Protein AF-Q6C531-F1 (afdb_monomer_lite)

Foldseek 3Di:
DPPPPPDDDPPVDPPPVVVVVVVVVVVVVVVVVVVVVVVVVVVLCVVCVVVVVVQCVLLVVLLCLCVVVVVVVVNVVSCVCSPPCNQPDCVQAPPSRDGPDPDHRPSSVVSVVVVVVVVVD

pLDDT: mean 87.38, std 11.51, range [51.53, 96.19]

Radius of gyration: 30.1 Å; chains: 1; bounding box: 84×57×54 Å

Structure (mmCIF, N/CA/C/O backbone):
data_AF-Q6C531-F1
#
_entry.id   AF-Q6C531-F1
#
loop_
_atom_site.group_PDB
_atom_site.id
_atom_site.type_symbol
_atom_site.label_atom_id
_atom_site.label_alt_id
_atom_site.label_comp_id
_atom_site.label_asym_id
_atom_site.label_entity_id
_atom_site.label_seq_id
_atom_site.pdbx_PDB_ins_code
_atom_site.Cartn_x
_atom_site.Cartn_y
_atom_site.Cartn_z
_atom_site.occupancy
_atom_site.B_iso_or_equiv
_atom_site.auth_seq_id
_atom_site.auth_comp_id
_atom_site.auth_asym_id
_atom_site.auth_atom_id
_atom_site.pdbx_PDB_model_num
ATOM 1 N N . MET A 1 1 ? 58.457 44.397 -33.632 1.00 53.47 1 MET A N 1
ATOM 2 C CA . MET A 1 1 ? 57.163 43.825 -33.222 1.00 53.47 1 MET A CA 1
ATOM 3 C C . MET A 1 1 ? 57.476 42.372 -32.934 1.00 53.47 1 MET A C 1
ATOM 5 O O . MET A 1 1 ? 57.690 41.633 -33.879 1.00 53.47 1 MET A O 1
ATOM 9 N N . SER A 1 2 ? 57.757 42.035 -31.674 1.00 51.53 2 SER A N 1
ATOM 10 C CA . SER A 1 2 ? 58.009 40.647 -31.280 1.00 51.53 2 SER A CA 1
ATOM 1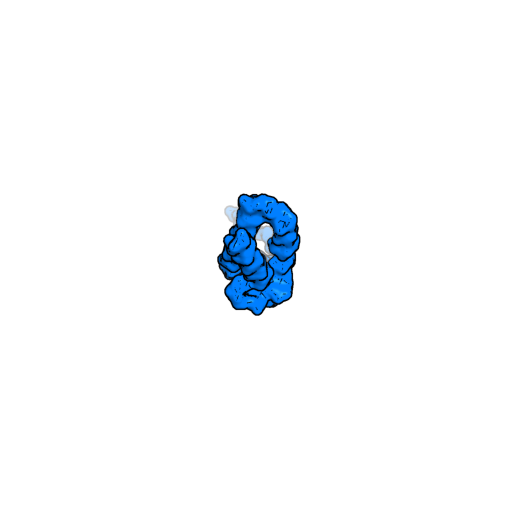1 C C . SER A 1 2 ? 56.733 39.864 -31.548 1.00 51.53 2 SER A C 1
ATOM 13 O O . SER A 1 2 ? 55.670 40.271 -31.071 1.00 51.53 2 SER A O 1
ATOM 15 N N . ASP A 1 3 ? 56.845 38.819 -32.360 1.00 66.19 3 ASP A N 1
ATOM 16 C CA . ASP A 1 3 ? 55.788 37.843 -32.555 1.00 66.19 3 ASP A CA 1
ATOM 17 C C . ASP A 1 3 ? 55.500 37.227 -31.188 1.00 66.19 3 ASP A C 1
ATOM 19 O O . ASP A 1 3 ? 56.335 36.551 -30.595 1.00 66.19 3 ASP A O 1
ATOM 23 N N . ILE A 1 4 ? 54.365 37.610 -30.609 1.00 63.84 4 ILE A N 1
ATOM 24 C CA . ILE A 1 4 ? 54.003 37.228 -29.245 1.00 63.84 4 ILE A CA 1
ATOM 25 C C . ILE A 1 4 ? 53.621 35.742 -29.179 1.00 63.84 4 ILE A C 1
ATOM 27 O O . ILE A 1 4 ? 53.359 35.238 -28.090 1.00 63.84 4 ILE A O 1
ATOM 31 N N . TRP A 1 5 ? 53.566 35.064 -30.332 1.00 66.69 5 TRP A N 1
ATOM 32 C CA . TRP A 1 5 ? 53.154 33.673 -30.495 1.00 66.69 5 TRP A CA 1
ATOM 33 C C . TRP A 1 5 ? 54.258 32.774 -31.069 1.00 66.69 5 TRP A C 1
ATOM 35 O O . TRP A 1 5 ? 53.949 31.661 -31.492 1.00 66.69 5 TRP A O 1
ATOM 45 N N . ASP A 1 6 ? 55.515 33.221 -31.072 1.00 53.34 6 ASP A N 1
ATOM 46 C CA . ASP A 1 6 ? 56.640 32.408 -31.539 1.00 53.34 6 ASP A CA 1
ATOM 47 C C . ASP A 1 6 ? 57.436 31.848 -30.346 1.00 53.34 6 ASP A C 1
ATOM 49 O O . ASP A 1 6 ? 57.946 32.593 -29.506 1.00 53.34 6 ASP A O 1
ATOM 53 N N . ASP A 1 7 ? 57.511 30.517 -30.297 1.00 55.78 7 ASP A N 1
ATOM 54 C CA . ASP A 1 7 ? 58.414 29.683 -29.492 1.00 55.78 7 ASP A CA 1
ATOM 55 C C . ASP A 1 7 ? 58.187 29.484 -27.979 1.00 55.78 7 ASP A C 1
ATOM 57 O O . ASP A 1 7 ? 59.148 29.320 -27.224 1.00 55.78 7 ASP A O 1
ATOM 61 N N . GLU A 1 8 ? 56.943 29.317 -27.513 1.00 54.06 8 GLU A N 1
ATOM 62 C CA . GLU A 1 8 ? 56.733 28.535 -26.281 1.00 54.06 8 GLU A CA 1
ATOM 63 C C . GLU A 1 8 ? 56.334 27.098 -26.633 1.00 54.06 8 GLU A C 1
ATOM 65 O O . GLU A 1 8 ? 55.214 26.841 -27.074 1.00 54.06 8 GLU A O 1
ATOM 70 N N . GLU A 1 9 ? 57.311 26.187 -26.486 1.00 54.91 9 GLU A N 1
ATOM 71 C CA . GLU A 1 9 ? 57.211 24.723 -26.510 1.00 54.91 9 GLU A CA 1
ATOM 72 C C . GLU A 1 9 ? 55.767 24.216 -26.581 1.00 54.91 9 GLU A C 1
ATOM 74 O O . GLU A 1 9 ? 55.035 24.236 -25.584 1.00 54.91 9 GLU A O 1
ATOM 79 N N . VAL A 1 10 ? 55.381 23.661 -27.735 1.00 56.50 10 VAL A N 1
ATOM 80 C CA . VAL A 1 10 ? 54.240 22.748 -27.817 1.00 56.50 10 VAL A CA 1
ATOM 81 C C . VAL A 1 10 ? 54.616 21.529 -26.986 1.00 56.50 10 VAL A C 1
ATOM 83 O O . VAL A 1 10 ? 55.088 20.515 -27.495 1.00 56.50 10 VAL A O 1
ATOM 86 N N . ARG A 1 11 ? 54.443 21.642 -25.666 1.00 53.38 11 ARG A N 1
ATOM 87 C CA . ARG A 1 11 ? 54.377 20.506 -24.763 1.00 53.38 11 ARG A CA 1
ATOM 88 C C . ARG A 1 11 ? 53.419 19.553 -25.445 1.00 53.38 11 ARG A C 1
ATOM 90 O O . ARG A 1 11 ? 52.283 19.950 -25.720 1.00 53.38 11 ARG A O 1
ATOM 97 N N . GLU A 1 12 ? 53.898 18.348 -25.748 1.00 54.38 12 GLU A N 1
ATOM 98 C CA . GLU A 1 12 ? 53.115 17.218 -26.247 1.00 54.38 12 GLU A CA 1
ATOM 99 C C . GLU A 1 12 ? 52.057 16.844 -25.198 1.00 54.38 12 GLU A C 1
ATOM 101 O O . GLU A 1 12 ? 52.084 15.811 -24.535 1.00 54.38 12 GLU A O 1
ATOM 106 N N . THR A 1 13 ? 51.122 17.756 -24.981 1.00 59.78 13 THR A N 1
ATOM 107 C CA . THR A 1 13 ? 49.900 17.536 -24.252 1.00 59.78 13 THR A CA 1
ATOM 108 C C . THR A 1 13 ? 49.090 16.648 -25.182 1.00 59.78 13 THR A C 1
ATOM 110 O O . THR A 1 13 ? 48.895 17.003 -26.351 1.00 59.78 13 THR A O 1
ATOM 113 N N . PRO A 1 14 ? 48.671 15.449 -24.738 1.00 61.47 14 PRO A N 1
ATOM 114 C CA . PRO A 1 14 ? 47.770 14.629 -25.526 1.00 61.47 14 PRO A CA 1
ATOM 115 C C . PRO A 1 14 ? 46.631 15.531 -25.983 1.00 61.47 14 PRO A C 1
ATOM 117 O O . PRO A 1 14 ? 46.008 16.156 -25.126 1.00 61.47 14 PRO A O 1
ATOM 120 N N . SER A 1 15 ? 46.457 15.645 -27.307 1.00 79.25 15 SER A N 1
ATOM 121 C CA . SER A 1 15 ? 45.611 16.647 -27.964 1.00 79.25 15 SER A CA 1
ATOM 122 C C . SER A 1 15 ? 44.439 17.059 -27.076 1.00 79.25 15 SER A C 1
ATOM 124 O O . SER A 1 15 ? 43.611 16.217 -26.721 1.00 79.25 15 SER A O 1
ATOM 126 N N . GLU A 1 16 ? 44.364 18.341 -26.716 1.00 84.81 16 GLU A N 1
ATOM 127 C CA . GLU A 1 16 ? 43.253 18.922 -25.950 1.00 84.81 16 GLU A CA 1
ATOM 128 C C . GLU A 1 16 ? 41.889 18.435 -26.478 1.00 84.81 16 GLU A C 1
ATOM 130 O O . GLU A 1 16 ? 40.981 18.111 -25.714 1.00 84.81 16 GLU A O 1
ATOM 135 N N . ILE A 1 17 ? 41.785 18.265 -27.801 1.00 85.69 17 ILE A N 1
ATOM 136 C CA . ILE A 1 17 ? 40.611 17.737 -28.501 1.00 85.69 17 ILE A CA 1
ATOM 137 C C . ILE A 1 17 ? 40.294 16.294 -28.079 1.00 85.69 17 ILE A C 1
ATOM 139 O O . ILE A 1 17 ? 39.129 15.961 -27.866 1.00 85.69 17 ILE A O 1
ATOM 143 N N . THR A 1 18 ? 41.293 15.419 -27.950 1.00 86.94 18 THR A N 1
ATOM 144 C CA . THR A 1 18 ? 41.112 14.035 -27.478 1.00 86.94 18 THR A CA 1
ATOM 145 C C . THR A 1 18 ? 40.618 14.007 -26.036 1.00 86.94 18 THR A C 1
ATOM 147 O O . THR A 1 18 ? 39.714 13.228 -25.725 1.00 86.94 18 THR A O 1
ATOM 150 N N . ARG A 1 19 ? 41.152 14.880 -25.169 1.00 86.62 19 ARG A N 1
ATOM 151 C CA . ARG A 1 19 ? 40.663 15.009 -23.790 1.00 86.62 19 ARG A CA 1
ATOM 152 C C . ARG A 1 19 ? 39.198 15.443 -23.774 1.00 86.62 19 ARG A C 1
ATOM 154 O O . ARG A 1 19 ? 38.375 14.741 -23.200 1.00 86.62 19 ARG A O 1
ATOM 161 N N . VAL A 1 20 ? 38.853 16.506 -24.502 1.00 89.88 20 VAL A N 1
ATOM 162 C CA . VAL A 1 20 ? 37.471 17.008 -24.604 1.00 89.88 20 VAL A CA 1
ATOM 163 C C . VAL A 1 20 ? 36.512 15.947 -25.155 1.00 89.88 20 VAL A C 1
ATOM 165 O O . VAL A 1 20 ? 35.420 15.775 -24.618 1.00 89.88 20 VAL A O 1
ATOM 168 N N . LYS A 1 21 ? 36.904 15.192 -26.191 1.00 90.00 21 LYS A N 1
ATOM 169 C CA . LYS A 1 21 ? 36.084 14.094 -26.736 1.00 90.00 21 LYS A CA 1
ATOM 170 C C . LYS A 1 21 ? 35.819 13.005 -25.698 1.00 90.00 21 LYS A C 1
ATOM 172 O O . LYS A 1 21 ? 34.682 12.549 -25.578 1.00 90.00 21 LYS A O 1
ATOM 177 N N . ARG A 1 22 ? 36.849 12.591 -24.950 1.00 88.44 22 ARG A N 1
ATOM 178 C CA . ARG A 1 22 ? 36.712 11.601 -23.874 1.00 88.44 22 ARG A CA 1
ATOM 179 C C . ARG A 1 22 ? 35.786 12.119 -22.779 1.00 88.44 22 ARG A C 1
ATOM 181 O O . ARG A 1 22 ? 34.869 11.406 -22.383 1.00 88.44 22 ARG A O 1
ATOM 188 N N . ASP A 1 23 ? 35.998 13.355 -22.347 1.00 91.25 23 ASP A N 1
ATOM 189 C CA . ASP A 1 23 ? 35.221 13.976 -21.281 1.00 91.25 23 ASP A CA 1
ATOM 190 C C . ASP A 1 23 ? 33.746 14.122 -21.701 1.00 91.25 23 ASP A C 1
ATOM 192 O O . ASP A 1 23 ? 32.855 13.770 -20.932 1.00 91.25 23 ASP A O 1
ATOM 196 N N . HIS A 1 24 ? 33.464 14.520 -22.950 1.00 92.62 24 HIS A N 1
ATOM 197 C CA . HIS A 1 24 ? 32.103 14.571 -23.498 1.00 92.62 24 HIS A CA 1
ATOM 198 C C . HIS A 1 24 ? 31.454 13.184 -23.602 1.00 92.62 24 HIS A C 1
ATOM 200 O O . HIS A 1 24 ? 30.299 13.022 -23.217 1.00 92.62 24 HIS A O 1
ATOM 206 N N . SER A 1 25 ? 32.182 12.167 -24.077 1.00 90.81 25 SER A N 1
ATOM 207 C CA . SER A 1 25 ? 31.666 10.794 -24.158 1.00 90.81 25 SER A CA 1
ATOM 208 C C . SER A 1 25 ? 31.351 10.223 -22.776 1.00 90.81 25 SER A C 1
ATOM 210 O O . SER A 1 25 ? 30.322 9.573 -22.598 1.00 90.81 25 SER A O 1
ATOM 212 N N . GLN A 1 26 ? 32.220 10.461 -21.793 1.00 92.31 26 GLN A N 1
ATOM 213 C CA . GLN A 1 26 ? 32.012 10.023 -20.418 1.00 92.31 26 GLN A CA 1
ATOM 214 C C . GLN A 1 26 ? 30.842 10.775 -19.776 1.00 92.31 26 GLN A C 1
ATOM 216 O O . GLN A 1 26 ? 29.982 10.146 -19.162 1.00 92.31 26 GLN A O 1
ATOM 221 N N . ALA A 1 27 ? 30.771 12.097 -19.957 1.00 92.00 27 ALA A N 1
ATOM 222 C CA . ALA A 1 27 ? 29.664 12.914 -19.475 1.00 92.00 27 ALA A CA 1
ATOM 223 C C . ALA A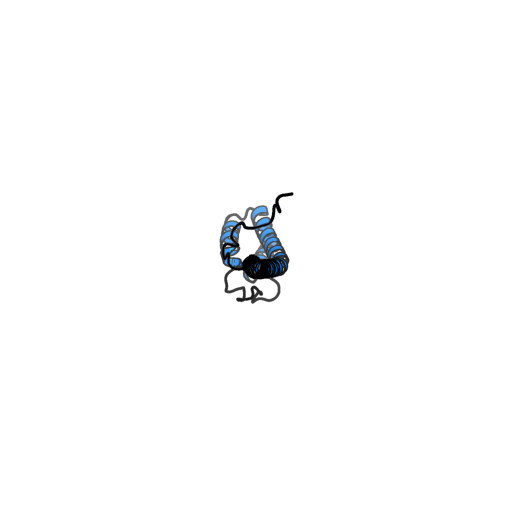 1 27 ? 28.331 12.487 -20.105 1.00 92.00 27 ALA A C 1
ATOM 225 O O . ALA A 1 27 ? 27.347 12.329 -19.390 1.00 92.00 27 ALA A O 1
ATOM 226 N N . GLY A 1 28 ? 28.302 12.229 -21.416 1.00 92.31 28 GLY A N 1
ATOM 227 C CA . GLY A 1 28 ? 27.125 11.737 -22.129 1.00 92.31 28 GLY A CA 1
ATOM 228 C C . GLY A 1 28 ? 26.685 10.348 -21.664 1.00 92.31 28 GLY A C 1
ATOM 229 O O . GLY A 1 28 ? 25.496 10.133 -21.438 1.00 92.31 28 GLY A O 1
ATOM 230 N N . TYR A 1 29 ? 27.628 9.424 -21.448 1.00 92.50 29 TYR A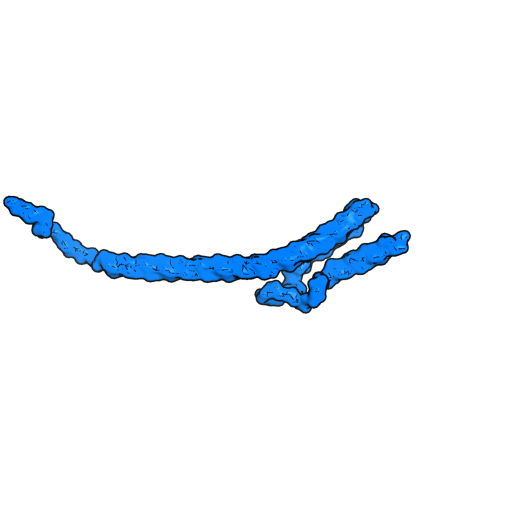 N 1
ATOM 231 C CA . TYR A 1 29 ? 27.331 8.098 -20.899 1.00 92.50 29 TYR A CA 1
ATOM 232 C C . TYR A 1 29 ? 26.745 8.184 -19.485 1.00 92.50 29 TYR A C 1
ATOM 234 O O . TYR A 1 29 ? 25.698 7.600 -19.213 1.00 92.50 29 TYR A O 1
ATOM 242 N N . LEU A 1 30 ? 27.385 8.950 -18.596 1.00 93.50 30 LEU A N 1
ATOM 243 C CA . LEU A 1 30 ? 26.895 9.165 -17.234 1.00 93.50 30 LEU A CA 1
ATOM 244 C C . LEU A 1 30 ? 25.509 9.815 -17.240 1.00 93.50 30 LEU A C 1
ATOM 246 O O . LEU A 1 30 ? 24.612 9.328 -16.559 1.00 93.50 30 LEU A O 1
ATOM 250 N N . ALA A 1 31 ? 25.312 10.862 -18.045 1.00 90.19 31 ALA A N 1
ATOM 251 C CA . ALA A 1 31 ? 24.023 11.530 -18.186 1.00 90.19 31 ALA A CA 1
ATOM 252 C C . ALA A 1 31 ? 22.937 10.575 -18.700 1.00 90.19 31 ALA A C 1
ATOM 254 O O . ALA A 1 31 ? 21.828 10.579 -18.171 1.00 90.19 31 ALA A O 1
ATOM 255 N N . GLY A 1 32 ? 23.256 9.722 -19.678 1.00 91.81 32 GLY A N 1
ATOM 256 C CA . GLY A 1 32 ? 22.340 8.708 -20.199 1.00 91.81 32 GLY A CA 1
ATOM 257 C C . GLY A 1 32 ? 21.947 7.663 -19.153 1.00 91.81 32 GLY A C 1
ATOM 258 O O . GLY A 1 32 ? 20.763 7.377 -18.995 1.00 91.81 32 GLY A O 1
ATOM 259 N N . VAL A 1 33 ? 22.913 7.131 -18.394 1.00 92.12 33 VAL A N 1
ATOM 260 C CA . VAL A 1 33 ? 22.651 6.153 -17.321 1.00 92.12 33 VAL A CA 1
ATOM 261 C C . VAL A 1 33 ? 21.825 6.769 -16.194 1.00 92.12 33 VAL A C 1
ATOM 263 O O . VAL A 1 33 ? 20.895 6.129 -15.708 1.00 92.12 33 VAL A O 1
ATOM 266 N N . THR A 1 34 ? 22.149 7.994 -15.772 1.00 90.69 34 THR A N 1
ATOM 267 C CA . THR A 1 34 ? 21.384 8.708 -14.740 1.00 90.69 34 THR A CA 1
ATOM 268 C C . THR A 1 34 ? 19.955 8.951 -15.208 1.00 90.69 34 THR A C 1
ATOM 270 O O . THR A 1 34 ? 19.019 8.558 -14.520 1.00 90.69 34 THR A O 1
ATOM 273 N N . LYS A 1 35 ? 19.781 9.481 -16.423 1.00 89.12 35 LYS A N 1
ATOM 274 C CA . LYS A 1 35 ? 18.459 9.741 -16.997 1.00 89.12 35 LYS A CA 1
ATOM 275 C C . LYS A 1 35 ? 17.607 8.470 -17.089 1.00 89.12 35 LYS A C 1
ATOM 277 O O . LYS A 1 35 ? 16.461 8.489 -16.663 1.00 89.12 35 LYS A O 1
ATOM 282 N N . ALA A 1 36 ? 18.166 7.361 -17.575 1.00 88.19 36 ALA A N 1
ATOM 283 C CA . ALA A 1 36 ? 17.431 6.098 -17.687 1.00 88.19 36 ALA A CA 1
ATOM 284 C C . ALA A 1 36 ? 17.007 5.528 -16.317 1.00 88.19 36 ALA A C 1
ATOM 286 O O . ALA A 1 36 ? 15.922 4.958 -16.175 1.00 88.19 36 ALA A O 1
ATOM 287 N N . LYS A 1 37 ? 17.848 5.684 -15.286 1.00 90.00 37 LYS A N 1
ATOM 288 C CA . LYS A 1 37 ? 17.501 5.291 -13.910 1.00 90.00 37 LYS A CA 1
ATOM 289 C C . LYS A 1 37 ? 16.379 6.155 -13.338 1.00 90.00 37 LYS A C 1
ATOM 291 O O . LYS A 1 37 ? 15.468 5.613 -12.719 1.00 90.00 37 LYS A O 1
ATOM 296 N N . ASP A 1 38 ? 16.427 7.461 -13.571 1.00 87.94 38 ASP A N 1
ATOM 297 C CA . ASP A 1 38 ? 15.402 8.388 -13.089 1.00 87.94 38 ASP A CA 1
ATOM 298 C C . ASP A 1 38 ? 14.057 8.160 -13.797 1.00 87.94 38 ASP A C 1
ATOM 300 O O . ASP A 1 38 ? 13.014 8.123 -13.143 1.00 87.94 38 ASP A O 1
ATOM 304 N N . GLU A 1 39 ? 14.073 7.935 -15.115 1.00 89.75 39 GLU A N 1
ATOM 305 C CA . GLU A 1 39 ? 12.870 7.639 -15.906 1.00 89.75 39 GLU A CA 1
ATOM 306 C C . GLU A 1 39 ? 12.197 6.339 -15.440 1.00 89.75 39 GLU A C 1
ATOM 308 O O . GLU A 1 39 ? 11.011 6.348 -15.109 1.00 89.75 39 GLU A O 1
ATOM 313 N N . SER A 1 40 ? 12.958 5.247 -15.306 1.00 87.81 40 SER A N 1
ATOM 314 C CA . SER A 1 40 ? 12.414 3.961 -14.837 1.00 87.81 40 SER A CA 1
ATOM 315 C C . SER A 1 40 ? 11.867 4.020 -13.404 1.00 87.81 40 SER A C 1
ATOM 317 O O . SER A 1 40 ? 10.827 3.425 -13.109 1.00 87.81 40 SER A O 1
ATOM 319 N N . LEU A 1 41 ? 12.515 4.775 -12.509 1.00 89.44 41 LEU A N 1
ATOM 320 C CA . LEU A 1 41 ? 12.018 4.996 -11.151 1.00 89.44 41 LEU A CA 1
ATOM 321 C C . LEU A 1 41 ? 10.691 5.768 -11.149 1.00 89.44 41 LEU A C 1
ATOM 323 O O . LEU A 1 41 ? 9.755 5.387 -10.441 1.00 89.44 41 LEU A O 1
ATOM 327 N N . GLN A 1 42 ? 10.597 6.844 -11.935 1.00 90.25 42 GLN A N 1
ATOM 328 C CA . GLN A 1 42 ? 9.401 7.682 -11.984 1.00 90.25 42 GLN A CA 1
ATOM 329 C C . GLN A 1 42 ? 8.214 6.948 -12.612 1.00 90.25 42 GLN A C 1
ATOM 331 O O . GLN A 1 42 ? 7.089 7.087 -12.129 1.00 90.25 42 GLN A O 1
ATOM 336 N N . GLU A 1 43 ? 8.448 6.147 -13.652 1.00 91.19 43 GLU A N 1
ATOM 337 C CA . GLU A 1 43 ? 7.425 5.288 -14.252 1.00 91.19 43 GLU A CA 1
ATOM 338 C C . GLU A 1 43 ? 6.864 4.294 -13.230 1.00 91.19 43 GLU A C 1
ATOM 340 O O . GLU A 1 43 ? 5.645 4.223 -13.048 1.00 91.19 43 GLU A O 1
ATOM 345 N N . GLY A 1 44 ? 7.739 3.598 -12.495 1.00 90.00 44 GLY A N 1
ATOM 346 C CA . GLY A 1 44 ? 7.330 2.679 -11.432 1.00 90.00 44 GLY A CA 1
ATOM 347 C C . GLY A 1 44 ? 6.545 3.373 -10.315 1.00 90.00 44 GLY A C 1
ATOM 348 O O . GLY A 1 44 ? 5.506 2.874 -9.879 1.00 90.00 44 GLY A O 1
ATOM 349 N N . PHE A 1 45 ? 6.987 4.560 -9.886 1.00 91.75 45 PHE A N 1
ATOM 350 C CA . PHE A 1 45 ? 6.260 5.358 -8.897 1.00 91.75 45 PHE A CA 1
ATOM 351 C C . PHE A 1 45 ? 4.877 5.776 -9.405 1.00 91.75 45 PHE A C 1
ATOM 353 O O . PHE A 1 45 ? 3.885 5.588 -8.704 1.00 91.75 45 PHE A O 1
ATOM 360 N N . ASN A 1 46 ? 4.792 6.304 -10.627 1.00 94.00 46 ASN A N 1
ATOM 361 C CA . ASN A 1 46 ? 3.534 6.742 -11.226 1.00 94.00 46 ASN A CA 1
ATOM 362 C C . ASN A 1 46 ? 2.536 5.584 -11.364 1.00 94.00 46 ASN A C 1
ATOM 364 O O . ASN A 1 46 ? 1.347 5.777 -11.117 1.00 94.00 46 ASN A O 1
ATOM 368 N N . ALA A 1 47 ? 3.010 4.387 -11.718 1.00 90.06 47 ALA A N 1
ATOM 369 C CA . ALA A 1 47 ? 2.175 3.193 -11.802 1.00 90.06 47 ALA A CA 1
ATOM 370 C C . ALA A 1 47 ? 1.701 2.715 -10.416 1.00 90.06 47 ALA A C 1
ATOM 372 O O . ALA A 1 47 ? 0.532 2.369 -10.240 1.00 90.06 47 ALA A O 1
ATOM 373 N N . GLY A 1 48 ? 2.587 2.727 -9.416 1.00 91.06 48 GLY A N 1
ATOM 374 C CA . GLY A 1 48 ? 2.285 2.252 -8.065 1.00 91.06 48 GLY A CA 1
ATOM 375 C C . GLY A 1 48 ? 1.474 3.230 -7.210 1.00 91.06 48 GLY A C 1
ATOM 376 O O . GLY A 1 48 ? 0.706 2.799 -6.348 1.00 91.06 48 GLY A O 1
ATOM 377 N N . TYR A 1 49 ? 1.604 4.539 -7.436 1.00 92.38 49 TYR A N 1
ATOM 378 C CA . TYR A 1 49 ? 1.009 5.570 -6.580 1.00 92.38 49 TYR A CA 1
ATOM 379 C C . TYR A 1 49 ? -0.527 5.482 -6.481 1.00 92.38 49 TYR A C 1
ATOM 381 O O . TYR A 1 49 ? -1.040 5.473 -5.357 1.00 92.38 49 TYR A O 1
ATOM 389 N N . PRO A 1 50 ? -1.292 5.333 -7.584 1.00 92.88 50 PRO A N 1
ATOM 390 C CA . PRO A 1 50 ? -2.742 5.153 -7.506 1.00 92.88 50 PRO A CA 1
ATOM 391 C C . PRO A 1 50 ? -3.145 3.886 -6.742 1.00 92.88 50 PRO A C 1
ATOM 393 O O . PRO A 1 50 ? -4.097 3.916 -5.962 1.00 92.88 50 PRO A O 1
ATOM 396 N N . ILE A 1 51 ? -2.403 2.789 -6.928 1.00 91.25 51 ILE A N 1
ATOM 397 C CA . ILE A 1 51 ? -2.679 1.501 -6.280 1.00 91.25 51 ILE A CA 1
ATOM 398 C C . ILE A 1 51 ? -2.451 1.623 -4.770 1.00 91.25 51 ILE A C 1
ATOM 400 O O . ILE A 1 51 ? -3.327 1.282 -3.973 1.00 91.25 51 ILE A O 1
ATOM 404 N N . GLY A 1 52 ? -1.308 2.186 -4.370 1.00 91.94 52 GLY A N 1
ATOM 405 C CA . GLY A 1 52 ? -0.991 2.467 -2.972 1.00 91.94 52 GLY A CA 1
ATOM 406 C C . GLY A 1 52 ? -1.990 3.430 -2.326 1.00 91.94 52 GLY A C 1
ATOM 407 O O . GLY A 1 52 ? -2.389 3.219 -1.182 1.00 91.94 52 GLY A O 1
ATOM 408 N N . GLY A 1 53 ? -2.457 4.441 -3.064 1.00 93.94 53 GLY A N 1
ATOM 409 C CA . GLY A 1 53 ? -3.482 5.379 -2.604 1.00 93.94 53 GLY A CA 1
ATOM 410 C C . GLY A 1 53 ? -4.832 4.711 -2.333 1.00 93.94 53 GLY A C 1
ATOM 411 O O . GLY A 1 53 ? -5.420 4.915 -1.271 1.00 93.94 53 GLY A O 1
ATOM 412 N N . GLN A 1 54 ? -5.313 3.868 -3.251 1.00 92.94 54 GLN A N 1
ATOM 413 C CA . GLN A 1 54 ? -6.558 3.108 -3.066 1.00 92.94 54 GLN A CA 1
ATOM 414 C C . GLN A 1 54 ? -6.456 2.117 -1.901 1.00 92.94 54 GLN A C 1
ATOM 416 O O . GLN A 1 54 ? -7.385 1.984 -1.096 1.00 92.94 54 GLN A O 1
ATOM 421 N N . LEU A 1 55 ? -5.307 1.456 -1.778 1.00 93.25 55 LEU A N 1
ATOM 422 C CA . LEU A 1 55 ? -5.026 0.520 -0.700 1.00 93.25 55 LEU A CA 1
ATOM 423 C C . LEU A 1 55 ? -5.002 1.232 0.656 1.00 93.25 55 LEU A C 1
ATOM 425 O O . LEU A 1 55 ? -5.711 0.834 1.581 1.00 93.25 55 LEU A O 1
ATOM 429 N N . GLY A 1 56 ? -4.269 2.343 0.744 1.00 94.88 56 GLY A N 1
ATOM 430 C CA . GLY A 1 56 ? -4.198 3.190 1.931 1.00 94.88 56 GLY A CA 1
ATOM 431 C C . GLY A 1 56 ? -5.554 3.770 2.332 1.00 94.88 56 GLY A C 1
ATOM 432 O O . GLY A 1 56 ? -5.884 3.777 3.516 1.00 94.88 56 GLY A O 1
ATOM 433 N N . LEU A 1 57 ? -6.381 4.185 1.367 1.00 95.75 57 LEU A N 1
ATOM 434 C CA . LEU A 1 57 ? -7.748 4.646 1.626 1.00 95.75 57 LEU A CA 1
ATOM 435 C C . LEU A 1 57 ? -8.614 3.537 2.240 1.00 95.75 57 LEU A C 1
ATOM 437 O O . LEU A 1 57 ? -9.339 3.783 3.205 1.00 95.75 57 LEU A O 1
ATOM 441 N N . SER A 1 58 ? -8.538 2.322 1.697 1.00 94.62 58 SER A N 1
ATOM 442 C CA . SER A 1 58 ? -9.330 1.178 2.169 1.00 94.62 58 SER A CA 1
ATOM 443 C C . SER A 1 58 ? -8.922 0.772 3.589 1.00 94.62 58 SER A C 1
ATOM 445 O O . SER A 1 58 ? -9.766 0.641 4.475 1.00 94.62 58 SER A O 1
ATOM 447 N N . ILE A 1 59 ? -7.615 0.697 3.851 1.00 95.88 59 ILE A N 1
ATOM 448 C CA . ILE A 1 59 ? -7.060 0.421 5.185 1.00 95.88 59 ILE A CA 1
ATOM 449 C C . ILE A 1 59 ? -7.413 1.539 6.172 1.00 95.88 59 ILE A C 1
ATOM 451 O O . ILE A 1 59 ? -7.827 1.268 7.297 1.00 95.88 59 ILE A O 1
ATOM 455 N N . GLY A 1 60 ? -7.312 2.800 5.748 1.00 95.94 60 GLY A N 1
ATOM 456 C CA . GLY A 1 60 ? -7.678 3.953 6.564 1.00 95.94 60 GLY A CA 1
ATOM 457 C C . GLY A 1 60 ? -9.150 3.935 6.976 1.00 95.94 60 GLY A C 1
ATOM 458 O O . GLY A 1 60 ? -9.466 4.242 8.122 1.00 95.94 60 GLY A O 1
ATOM 459 N N . ARG A 1 61 ? -10.053 3.505 6.085 1.00 96.06 61 ARG A N 1
ATOM 460 C CA . ARG A 1 61 ? -11.478 3.310 6.407 1.00 96.06 61 ARG A CA 1
ATOM 461 C C . ARG A 1 61 ? -11.697 2.190 7.423 1.00 96.06 61 ARG A C 1
ATOM 463 O O . ARG A 1 61 ? -12.494 2.374 8.341 1.00 96.06 61 ARG A O 1
ATOM 470 N N . ILE A 1 62 ? -10.988 1.067 7.284 1.00 96.00 62 ILE A N 1
ATOM 471 C CA . ILE A 1 62 ? -11.022 -0.044 8.251 1.00 96.00 62 ILE A CA 1
ATOM 472 C C . ILE A 1 62 ? -10.588 0.460 9.631 1.00 96.00 62 ILE A C 1
ATOM 474 O O . ILE A 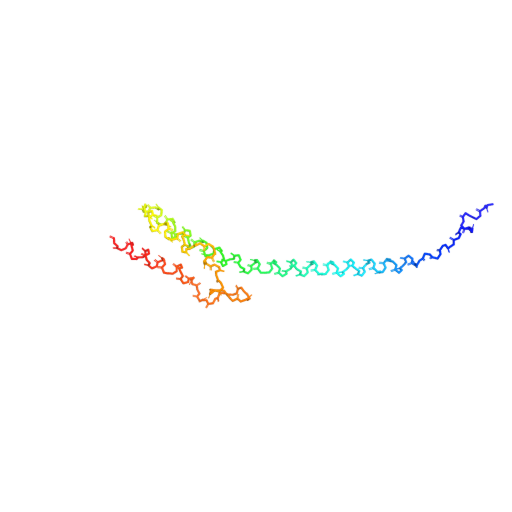1 62 ? -11.329 0.313 10.602 1.00 96.00 62 ILE A O 1
ATOM 478 N N . PHE A 1 63 ? -9.431 1.119 9.718 1.00 96.19 63 PHE A N 1
ATOM 479 C CA . PHE A 1 63 ? -8.930 1.666 10.980 1.00 96.19 63 PHE A CA 1
ATOM 480 C C . PHE A 1 63 ? -9.858 2.734 11.558 1.00 96.19 63 PHE A C 1
ATOM 482 O O . PHE A 1 63 ? -10.152 2.692 12.747 1.00 96.19 63 PHE A O 1
ATOM 489 N N . GLY A 1 64 ? -10.375 3.642 10.727 1.00 95.69 64 GLY A N 1
ATOM 490 C CA . GLY A 1 64 ? -11.310 4.678 11.159 1.00 95.69 64 GLY A CA 1
ATOM 491 C C . GLY A 1 64 ? -12.608 4.105 11.731 1.00 95.69 64 GLY A C 1
ATOM 492 O O . GLY A 1 64 ? -13.103 4.606 12.737 1.00 95.69 64 GLY A O 1
ATOM 493 N N . TYR A 1 65 ? -13.135 3.024 11.146 1.00 96.00 65 TYR A N 1
ATOM 494 C CA . TYR A 1 65 ? -14.305 2.331 11.685 1.00 96.00 65 TYR A CA 1
ATOM 495 C C . TYR A 1 65 ? -14.013 1.688 13.048 1.00 96.00 65 TYR A C 1
ATOM 497 O O . TYR A 1 65 ? -14.762 1.912 13.998 1.00 96.00 65 TYR A O 1
ATOM 505 N N . LEU A 1 66 ? -12.919 0.924 13.156 1.00 95.62 66 LEU A N 1
ATOM 506 C CA . LEU A 1 66 ? -12.539 0.244 14.401 1.00 95.62 66 LEU A CA 1
ATOM 507 C C . LEU A 1 66 ? -12.270 1.250 15.528 1.00 95.62 66 LEU A C 1
ATOM 509 O O . LEU A 1 66 ? -12.799 1.101 16.629 1.00 95.62 66 LEU A O 1
ATOM 513 N N . GLN A 1 67 ? -11.533 2.321 15.225 1.00 95.50 67 GLN A N 1
ATOM 514 C CA . GLN A 1 67 ? -11.254 3.400 16.167 1.00 95.50 67 GLN A CA 1
ATOM 515 C C . GLN A 1 67 ? -12.538 4.139 16.574 1.00 95.50 67 GLN A C 1
ATOM 517 O O . GLN A 1 67 ? -12.751 4.395 17.756 1.00 95.50 67 GLN A O 1
ATOM 522 N N . GLY A 1 68 ? -13.427 4.441 15.621 1.00 94.81 68 GLY A N 1
ATOM 523 C CA . GLY A 1 68 ? -14.700 5.118 15.887 1.00 94.81 68 GLY A CA 1
ATOM 524 C C . GLY A 1 68 ? -15.671 4.299 16.743 1.00 94.81 68 GLY A C 1
ATOM 525 O O . GLY A 1 68 ? -16.458 4.870 17.494 1.00 94.81 68 GLY A O 1
ATOM 526 N N . LYS A 1 69 ? -15.602 2.965 16.671 1.00 93.88 69 LYS A N 1
ATOM 527 C CA . LYS A 1 69 ? -16.373 2.050 17.527 1.00 93.88 69 LYS A CA 1
ATOM 528 C C . LYS A 1 69 ? -15.699 1.749 18.872 1.00 93.88 69 LYS A C 1
ATOM 530 O O . LYS A 1 69 ? -16.315 1.095 19.706 1.00 93.88 69 LYS A O 1
ATOM 535 N N . GLY A 1 70 ? -14.468 2.214 19.098 1.00 93.12 70 GLY A N 1
ATOM 536 C CA . GLY A 1 70 ? -13.706 1.914 20.314 1.00 93.12 70 GLY A CA 1
ATOM 537 C C . GLY A 1 70 ? -13.233 0.458 20.406 1.00 93.12 70 GLY A C 1
ATOM 538 O O . GLY A 1 70 ? -12.971 -0.034 21.502 1.00 93.12 70 GLY A O 1
ATOM 539 N N . LEU A 1 71 ? -13.124 -0.238 19.271 1.00 93.19 71 LEU A N 1
ATOM 540 C CA . LEU A 1 71 ? -12.708 -1.640 19.180 1.00 93.19 71 LEU A CA 1
ATOM 541 C C . LEU A 1 71 ? -11.177 -1.753 19.226 1.00 93.19 71 LEU A C 1
ATOM 543 O O . LEU A 1 71 ? -10.515 -1.985 18.215 1.00 93.19 71 LEU A O 1
ATOM 547 N N . VAL A 1 72 ? -10.605 -1.518 20.410 1.00 94.00 72 VAL A N 1
ATOM 548 C CA . VAL A 1 72 ? -9.149 -1.383 20.610 1.00 94.00 72 VAL A CA 1
ATOM 549 C C . VAL A 1 72 ? -8.385 -2.669 20.277 1.00 94.00 72 VAL A C 1
ATOM 551 O O . VAL A 1 72 ? -7.290 -2.610 19.713 1.00 94.00 72 VAL A O 1
ATOM 554 N N . GLU A 1 73 ? -8.924 -3.839 20.618 1.00 94.19 73 GLU A N 1
ATOM 555 C CA . GLU A 1 73 ? -8.234 -5.112 20.377 1.00 94.19 73 GLU A CA 1
ATOM 556 C C . GLU A 1 73 ? -8.268 -5.500 18.894 1.00 94.19 73 GLU A C 1
ATOM 558 O O . GLU A 1 73 ? -7.248 -5.897 18.322 1.00 94.19 73 GLU A O 1
ATOM 563 N N . GLU A 1 74 ? -9.402 -5.287 18.230 1.00 93.62 74 GLU A N 1
ATOM 564 C CA . GLU A 1 74 ? -9.547 -5.452 16.788 1.00 93.62 74 GLU A CA 1
ATOM 565 C C . GLU A 1 74 ? -8.663 -4.466 16.030 1.00 93.62 74 GLU A C 1
ATOM 567 O O . GLU A 1 74 ? -8.034 -4.854 15.050 1.00 93.62 74 GLU A O 1
ATOM 572 N N . GLU A 1 75 ? -8.565 -3.216 16.490 1.00 94.06 75 GLU A N 1
ATOM 573 C CA . GLU A 1 75 ? -7.675 -2.209 15.915 1.00 94.06 75 GLU A CA 1
ATOM 574 C C . GLU A 1 75 ? -6.210 -2.650 16.014 1.00 94.06 75 GLU A C 1
ATOM 576 O O . GLU A 1 75 ? -5.485 -2.621 15.017 1.00 94.06 75 GLU A O 1
ATOM 581 N N . LYS A 1 76 ? -5.760 -3.111 17.188 1.00 95.06 76 LYS A N 1
ATOM 582 C CA . LYS A 1 76 ? -4.396 -3.635 17.363 1.00 95.06 76 LYS A CA 1
ATOM 583 C C . LYS A 1 76 ? -4.125 -4.806 16.426 1.00 95.06 76 LYS A C 1
ATOM 585 O O . LYS A 1 76 ? -3.036 -4.884 15.853 1.00 95.06 76 LYS A O 1
ATOM 590 N N . GLN A 1 77 ? -5.091 -5.707 16.262 1.00 94.81 77 GLN A N 1
ATOM 591 C CA . GLN A 1 77 ? -4.950 -6.839 15.353 1.00 94.81 77 GLN A CA 1
ATOM 592 C C . GLN A 1 77 ? -4.901 -6.382 13.892 1.00 94.81 77 GLN A C 1
ATOM 594 O O . GLN A 1 77 ? -4.002 -6.788 13.153 1.00 94.81 77 GLN A O 1
ATOM 599 N N . ALA A 1 78 ? -5.794 -5.476 13.497 1.00 94.62 78 ALA A N 1
ATOM 600 C CA . ALA A 1 78 ? -5.826 -4.906 12.160 1.00 94.62 78 ALA A CA 1
ATOM 601 C C . ALA A 1 78 ? -4.517 -4.170 11.843 1.00 94.62 78 ALA A C 1
ATOM 603 O O . ALA A 1 78 ? -3.987 -4.328 10.753 1.00 94.62 78 AL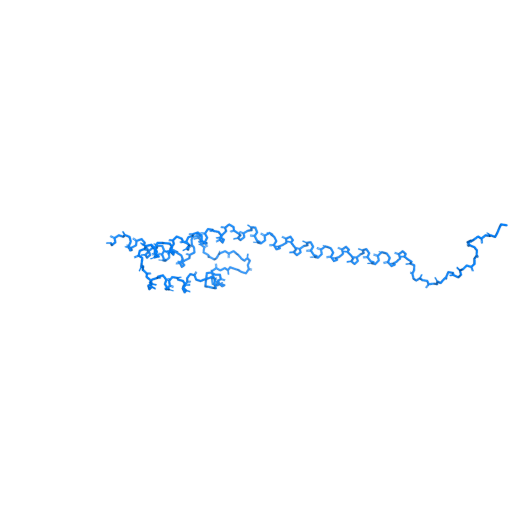A A O 1
ATOM 604 N N . ARG A 1 79 ? -3.923 -3.437 12.792 1.00 94.75 79 ARG A N 1
ATOM 605 C CA . ARG A 1 79 ? -2.616 -2.777 12.609 1.00 94.75 79 ARG A CA 1
ATOM 606 C C . ARG A 1 79 ? -1.469 -3.761 12.401 1.00 94.75 79 ARG A C 1
ATOM 608 O O . ARG A 1 79 ? -0.552 -3.472 11.636 1.00 94.75 79 ARG A O 1
ATOM 615 N N . LYS A 1 80 ? -1.498 -4.913 13.076 1.00 94.00 80 LYS A N 1
ATOM 616 C CA . LYS A 1 80 ? -0.497 -5.972 12.879 1.00 94.00 80 LYS A CA 1
ATOM 617 C C . LYS A 1 80 ? -0.643 -6.612 11.500 1.00 94.00 80 LYS A C 1
ATOM 619 O O . LYS A 1 80 ? 0.358 -6.812 10.814 1.00 94.00 80 LYS A O 1
ATOM 624 N N . GLU A 1 81 ? -1.872 -6.930 11.097 1.00 93.44 81 GLU A N 1
ATOM 625 C CA . GLU A 1 81 ? -2.171 -7.618 9.837 1.00 93.44 81 GLU A CA 1
ATOM 626 C C . GLU A 1 81 ? -2.068 -6.720 8.604 1.00 93.44 81 GLU A C 1
ATOM 628 O O . GLU A 1 81 ? -1.445 -7.113 7.623 1.00 93.44 81 GLU A O 1
ATOM 633 N N . LEU A 1 82 ? -2.610 -5.508 8.679 1.00 93.00 82 LEU A N 1
ATOM 634 C CA . LEU A 1 82 ? -2.591 -4.485 7.633 1.00 93.00 82 LEU A CA 1
ATOM 635 C C . LEU A 1 82 ? -1.389 -3.540 7.796 1.00 93.00 82 LEU A C 1
ATOM 637 O O . LEU A 1 82 ? -1.472 -2.344 7.517 1.00 93.00 82 LEU A O 1
ATOM 641 N N . SER A 1 83 ? -0.262 -4.066 8.276 1.00 91.38 83 SER A N 1
ATOM 642 C CA . SER A 1 83 ? 1.006 -3.337 8.287 1.00 91.38 83 SER A CA 1
ATOM 643 C C . SER A 1 83 ? 1.585 -3.261 6.874 1.00 91.38 83 SER A C 1
ATOM 645 O O . SER A 1 83 ? 1.406 -4.180 6.070 1.00 91.38 83 SER A O 1
ATOM 647 N N . SER A 1 84 ? 2.321 -2.188 6.570 1.00 86.50 84 SER A N 1
ATOM 648 C CA . SER A 1 84 ? 2.956 -1.998 5.256 1.00 86.50 84 SER A CA 1
ATOM 649 C C . SER A 1 84 ? 3.826 -3.194 4.859 1.00 86.50 84 SER A C 1
ATOM 651 O O . SER A 1 84 ? 3.762 -3.648 3.724 1.00 86.50 84 SER A O 1
ATOM 653 N N . THR A 1 85 ? 4.563 -3.771 5.809 1.00 90.44 85 THR A N 1
ATOM 654 C CA . THR A 1 85 ? 5.395 -4.959 5.585 1.00 90.44 85 THR A CA 1
ATOM 655 C C . THR A 1 85 ? 4.595 -6.177 5.122 1.00 90.44 85 THR A C 1
ATOM 657 O O . THR A 1 85 ? 5.080 -6.926 4.284 1.00 90.44 85 THR A O 1
ATOM 660 N N . ARG A 1 86 ? 3.380 -6.392 5.646 1.00 92.19 86 ARG A N 1
ATOM 661 C CA . ARG A 1 86 ? 2.544 -7.545 5.267 1.00 92.19 86 ARG A CA 1
ATOM 662 C C . ARG A 1 86 ? 1.774 -7.315 3.976 1.00 92.19 86 ARG A C 1
ATOM 664 O O . ARG A 1 86 ? 1.615 -8.237 3.186 1.00 92.19 86 ARG A O 1
ATOM 671 N N . ILE A 1 87 ? 1.291 -6.095 3.770 1.00 91.31 87 ILE A N 1
ATOM 672 C CA . ILE A 1 87 ? 0.531 -5.730 2.571 1.00 91.31 87 ILE A CA 1
ATOM 673 C C . ILE A 1 87 ? 1.419 -5.748 1.322 1.00 91.31 87 ILE A C 1
ATOM 675 O O . ILE A 1 87 ? 0.971 -6.133 0.246 1.00 91.31 87 ILE A O 1
ATOM 679 N N . PHE A 1 88 ? 2.684 -5.352 1.462 1.00 90.12 88 PHE A N 1
ATOM 680 C CA . PHE A 1 88 ? 3.665 -5.367 0.376 1.00 90.12 88 PHE A CA 1
ATOM 681 C C . PHE A 1 88 ? 4.544 -6.624 0.377 1.00 90.12 88 PHE A C 1
ATOM 683 O O . PHE A 1 88 ? 5.632 -6.617 -0.194 1.00 90.12 88 PHE A O 1
ATOM 690 N N . ASP A 1 89 ? 4.086 -7.712 1.006 1.00 90.81 89 ASP A N 1
ATOM 691 C CA . ASP A 1 89 ? 4.795 -8.989 0.947 1.00 90.81 89 ASP A CA 1
ATOM 692 C C . ASP A 1 89 ? 4.774 -9.555 -0.484 1.00 90.81 89 ASP A C 1
ATOM 694 O O . ASP A 1 89 ? 3.786 -9.436 -1.214 1.00 90.81 89 ASP A O 1
ATOM 698 N N . ARG A 1 90 ? 5.848 -10.246 -0.871 1.00 89.31 90 ARG A N 1
ATOM 699 C CA . ARG A 1 90 ? 6.055 -10.839 -2.203 1.00 89.31 90 ARG A CA 1
ATOM 700 C C . ARG A 1 90 ? 4.979 -11.865 -2.584 1.00 89.31 90 ARG A C 1
ATOM 702 O O . ARG A 1 90 ? 4.871 -12.260 -3.736 1.00 89.31 90 ARG A O 1
ATOM 709 N N . GLN A 1 91 ? 4.169 -12.301 -1.626 1.00 89.31 91 GLN A N 1
ATOM 710 C CA . GLN A 1 91 ? 3.020 -13.176 -1.862 1.00 89.31 91 GLN A CA 1
ATOM 711 C C . GLN A 1 91 ? 1.928 -12.497 -2.701 1.00 89.31 91 GLN A C 1
ATOM 713 O O . GLN A 1 91 ? 1.261 -13.152 -3.501 1.00 89.31 91 GLN A O 1
ATOM 718 N N . TYR A 1 92 ? 1.751 -11.185 -2.534 1.00 90.31 92 TYR A N 1
ATOM 719 C CA . TYR A 1 92 ? 0.683 -10.421 -3.180 1.00 90.31 92 TYR A CA 1
ATOM 720 C C . TYR A 1 92 ? 1.155 -9.621 -4.394 1.00 90.31 92 TYR A C 1
ATOM 722 O O . TYR A 1 92 ? 0.321 -9.078 -5.116 1.00 90.31 92 TYR A O 1
ATOM 730 N N . TRP A 1 93 ? 2.468 -9.566 -4.622 1.00 91.19 93 TRP A N 1
ATOM 731 C CA . TRP A 1 93 ? 3.090 -8.756 -5.660 1.00 91.19 93 TRP A CA 1
ATOM 732 C C . TRP A 1 93 ? 4.088 -9.580 -6.465 1.00 91.19 93 TRP A C 1
ATOM 734 O O . TRP A 1 93 ? 4.934 -10.292 -5.922 1.00 91.19 93 TRP A O 1
ATOM 744 N N . THR A 1 94 ? 4.003 -9.454 -7.781 1.00 88.00 94 THR A N 1
ATOM 745 C CA . THR A 1 94 ? 4.950 -10.052 -8.722 1.00 88.00 94 THR A CA 1
ATOM 746 C C . THR A 1 94 ? 6.297 -9.323 -8.693 1.00 88.00 94 THR A C 1
ATOM 748 O O . THR A 1 94 ? 6.451 -8.265 -8.083 1.00 88.00 94 THR A O 1
ATOM 751 N N . THR A 1 95 ? 7.303 -9.891 -9.369 1.00 84.19 95 THR A N 1
ATOM 752 C CA . THR A 1 95 ? 8.638 -9.262 -9.458 1.00 84.19 95 THR A CA 1
ATOM 753 C C . THR A 1 95 ? 8.597 -7.952 -10.256 1.00 84.19 95 THR A C 1
ATOM 755 O O . THR A 1 95 ? 9.397 -7.062 -9.990 1.00 84.19 95 THR A O 1
ATOM 758 N N . ASP A 1 96 ? 7.597 -7.796 -11.127 1.00 83.44 96 ASP A N 1
ATOM 759 C CA . ASP A 1 96 ? 7.337 -6.585 -11.912 1.00 83.44 96 ASP A CA 1
ATOM 760 C C . ASP A 1 96 ? 6.397 -5.597 -11.189 1.00 83.44 96 ASP A C 1
ATOM 762 O O . ASP A 1 96 ? 5.785 -4.738 -11.815 1.00 83.44 96 ASP A O 1
ATOM 766 N N . ALA A 1 97 ? 6.232 -5.738 -9.867 1.00 80.50 97 ALA A N 1
ATOM 767 C CA . ALA A 1 97 ? 5.364 -4.907 -9.027 1.00 80.50 97 ALA A CA 1
ATOM 768 C C . ALA A 1 97 ? 3.870 -4.891 -9.422 1.00 80.50 97 ALA A C 1
ATOM 770 O O . ALA A 1 97 ? 3.108 -4.050 -8.944 1.00 80.50 97 ALA A O 1
ATOM 771 N N . ALA A 1 98 ? 3.413 -5.844 -10.239 1.00 85.75 98 ALA A N 1
ATOM 772 C CA . ALA A 1 98 ? 1.991 -6.049 -10.498 1.00 85.75 98 ALA A CA 1
ATOM 773 C C . ALA A 1 98 ? 1.345 -6.878 -9.370 1.00 85.75 98 ALA A C 1
ATOM 775 O O . ALA A 1 98 ? 1.988 -7.809 -8.869 1.00 85.75 98 ALA A O 1
ATOM 776 N N . PRO A 1 99 ? 0.093 -6.591 -8.973 1.00 87.81 99 PRO A N 1
ATOM 777 C CA . PRO A 1 99 ? -0.613 -7.383 -7.974 1.00 87.81 99 PRO A CA 1
ATOM 778 C C . PRO A 1 99 ? -0.920 -8.792 -8.502 1.00 87.81 99 PRO A C 1
ATOM 780 O O . PRO A 1 99 ? -1.331 -8.970 -9.646 1.00 87.81 99 PRO A O 1
ATOM 783 N N . THR A 1 100 ? -0.766 -9.802 -7.647 1.00 89.50 100 THR A N 1
ATOM 784 C CA . THR A 1 100 ? -1.121 -11.204 -7.948 1.00 89.50 100 THR A CA 1
ATOM 785 C C . THR A 1 100 ? -2.632 -11.455 -7.825 1.00 89.50 100 THR A C 1
ATOM 787 O O . THR A 1 100 ? -3.137 -12.506 -8.212 1.00 89.50 100 THR A O 1
ATOM 790 N N . TYR A 1 101 ? -3.368 -10.502 -7.253 1.00 88.00 101 TYR A N 1
ATOM 791 C CA . TYR A 1 101 ? -4.806 -10.574 -7.015 1.00 88.00 101 TYR A CA 1
ATOM 792 C C . TYR A 1 101 ? -5.568 -9.590 -7.910 1.00 88.00 101 TYR A C 1
ATOM 794 O O . TYR A 1 101 ? -5.046 -8.547 -8.301 1.00 88.00 101 TYR A O 1
ATOM 802 N N . GLU A 1 102 ? -6.835 -9.898 -8.184 1.00 85.31 102 GLU A N 1
ATOM 803 C CA . GLU A 1 102 ? -7.726 -9.025 -8.948 1.00 85.31 102 GLU A CA 1
ATOM 804 C C . GLU A 1 102 ? -8.557 -8.129 -8.013 1.00 85.31 102 GLU A C 1
ATOM 806 O O . GLU A 1 102 ? -9.222 -8.603 -7.087 1.00 85.31 102 GLU A O 1
ATOM 811 N N . GLY A 1 103 ? -8.529 -6.817 -8.258 1.00 86.00 103 GLY A N 1
ATOM 812 C CA . GLY A 1 103 ? -9.317 -5.835 -7.513 1.00 86.00 103 GLY A CA 1
ATOM 813 C C . GLY A 1 103 ? -8.760 -5.526 -6.119 1.00 86.00 103 GLY A C 1
ATOM 814 O O . GLY A 1 103 ? -7.712 -4.899 -5.984 1.00 86.00 103 GLY A O 1
ATOM 815 N N . VAL A 1 104 ? -9.498 -5.901 -5.069 1.00 88.31 104 VAL A N 1
ATOM 816 C CA . VAL A 1 104 ? -9.180 -5.538 -3.675 1.00 88.31 104 VAL A CA 1
ATOM 817 C C . VAL A 1 104 ? -8.187 -6.528 -3.070 1.00 88.31 104 VAL A C 1
ATOM 819 O O . VAL A 1 104 ? -8.345 -7.741 -3.205 1.00 88.31 104 VAL A O 1
ATOM 822 N N . HIS A 1 105 ? -7.201 -6.007 -2.335 1.00 92.62 105 HIS A N 1
ATOM 823 C CA . HIS A 1 105 ? -6.211 -6.819 -1.631 1.00 92.62 105 HIS A CA 1
ATOM 824 C C . HIS A 1 105 ? -6.888 -7.864 -0.718 1.00 92.62 105 HIS A C 1
ATOM 826 O O . HIS A 1 105 ? -7.758 -7.491 0.074 1.00 92.62 105 HIS A O 1
ATOM 832 N N . PRO A 1 106 ? -6.476 -9.148 -0.739 1.00 92.75 106 PRO A N 1
ATOM 833 C CA . PRO A 1 106 ? -7.150 -10.219 -0.001 1.00 92.75 106 PRO A CA 1
ATOM 834 C C . PRO A 1 106 ? -7.320 -9.943 1.498 1.00 92.75 106 PRO A C 1
ATOM 836 O O . PRO A 1 106 ? -8.419 -10.096 2.024 1.00 92.75 106 PRO A O 1
ATOM 839 N N . LEU A 1 107 ? -6.267 -9.470 2.178 1.00 93.88 107 LEU A N 1
ATOM 840 C CA . LEU A 1 107 ? -6.348 -9.096 3.600 1.00 93.88 107 LEU A CA 1
ATOM 841 C C . LEU A 1 107 ? -7.326 -7.941 3.851 1.00 93.88 107 LEU A C 1
ATOM 843 O O . LEU A 1 107 ? -8.081 -7.968 4.816 1.00 93.88 107 LEU A O 1
ATOM 847 N N . VAL A 1 108 ? -7.352 -6.939 2.970 1.00 94.88 108 VAL A N 1
ATOM 848 C CA . VAL A 1 108 ? -8.281 -5.808 3.091 1.00 94.88 108 VAL A CA 1
ATOM 849 C C . VAL A 1 108 ? -9.711 -6.303 2.921 1.00 94.88 108 VAL A C 1
ATOM 851 O O . VAL A 1 108 ? -10.545 -6.021 3.771 1.00 94.88 108 VAL A O 1
ATOM 854 N N . LYS A 1 109 ? -9.970 -7.144 1.915 1.00 94.75 109 LYS A N 1
ATOM 855 C CA . LYS A 1 109 ? -11.280 -7.766 1.686 1.00 94.75 109 LYS A CA 1
ATOM 856 C C . LYS A 1 109 ? -11.752 -8.599 2.882 1.00 94.75 109 LYS A C 1
ATOM 858 O O . LYS A 1 109 ? -12.927 -8.562 3.236 1.00 94.75 109 LYS A O 1
ATOM 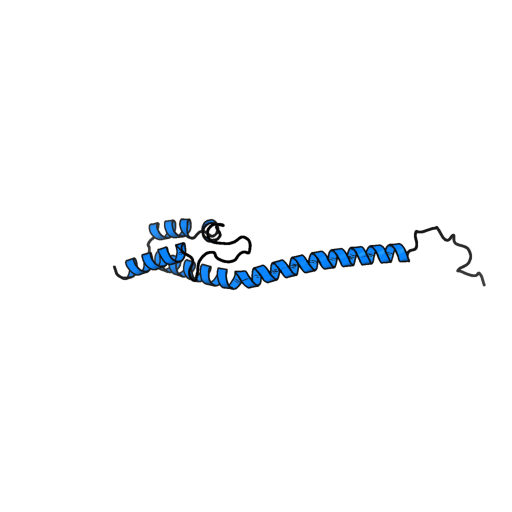863 N N . GLN A 1 110 ? -10.852 -9.342 3.530 1.00 94.50 110 GLN A N 1
ATOM 864 C CA . GLN A 1 110 ? -11.174 -10.089 4.752 1.00 94.50 110 GLN A CA 1
ATOM 865 C C . GLN A 1 110 ? -11.628 -9.157 5.882 1.00 94.50 110 GLN A C 1
ATOM 867 O O . GLN A 1 110 ? -12.645 -9.422 6.524 1.00 94.50 110 GLN A O 1
ATOM 872 N N . TRP A 1 111 ? -10.917 -8.051 6.099 1.00 95.75 111 TRP A N 1
ATOM 873 C CA . TRP A 1 111 ? -11.283 -7.061 7.112 1.00 95.75 111 TRP A CA 1
ATOM 874 C C . TRP A 1 111 ? -12.541 -6.267 6.756 1.00 95.75 111 TRP A C 1
ATOM 876 O O . TRP A 1 111 ? -13.340 -5.983 7.644 1.00 95.75 111 TRP A O 1
ATOM 886 N N . GLU A 1 112 ? -12.771 -5.963 5.480 1.00 94.75 112 GLU A N 1
ATOM 887 C CA . GLU A 1 112 ? -14.019 -5.356 5.010 1.00 94.75 112 GLU A CA 1
ATOM 888 C C . GLU A 1 112 ? -15.216 -6.267 5.283 1.00 94.75 112 GLU A C 1
ATOM 890 O O . GLU A 1 112 ? -16.207 -5.810 5.849 1.00 94.75 112 GLU A O 1
ATOM 895 N N . ASN A 1 113 ? -15.100 -7.563 4.976 1.00 95.50 113 ASN A N 1
ATOM 896 C CA . ASN A 1 113 ? -16.134 -8.547 5.294 1.00 95.50 113 ASN A CA 1
ATOM 897 C C . ASN A 1 113 ? -16.358 -8.655 6.806 1.00 95.50 113 ASN A C 1
ATOM 899 O O . ASN A 1 113 ? -17.498 -8.685 7.262 1.00 95.50 113 ASN A O 1
ATOM 903 N N . LYS A 1 114 ? -15.278 -8.676 7.597 1.00 94.69 114 LYS A N 1
ATOM 904 C CA . LYS A 1 114 ? -15.362 -8.711 9.062 1.00 94.69 114 LYS A CA 1
ATOM 905 C C . LYS A 1 114 ? -16.089 -7.479 9.611 1.00 94.69 114 LYS A C 1
ATOM 907 O O . LYS A 1 114 ? -16.930 -7.613 10.492 1.00 94.69 114 LYS A O 1
ATOM 912 N N . ILE A 1 115 ? -15.815 -6.299 9.060 1.00 94.25 115 ILE A N 1
ATOM 913 C CA . ILE A 1 115 ? -16.518 -5.063 9.413 1.00 94.25 115 ILE A CA 1
ATOM 914 C C . ILE A 1 115 ? -17.982 -5.102 8.972 1.00 94.25 115 ILE A C 1
ATOM 916 O O . ILE A 1 115 ? -18.834 -4.622 9.712 1.00 94.25 115 ILE A O 1
ATOM 920 N N . ASP A 1 116 ? -18.297 -5.645 7.795 1.00 94.44 116 ASP A N 1
ATOM 921 C CA . ASP A 1 116 ? -19.686 -5.762 7.336 1.00 94.44 116 ASP A CA 1
ATOM 922 C C . ASP A 1 116 ? -20.517 -6.645 8.275 1.00 94.44 116 ASP A C 1
ATOM 924 O O . ASP A 1 116 ? -21.639 -6.289 8.622 1.00 94.44 116 ASP A O 1
ATOM 928 N N . VAL A 1 117 ? -19.935 -7.741 8.771 1.00 93.75 117 VAL A N 1
ATOM 929 C CA . VAL A 1 117 ? -20.549 -8.580 9.812 1.00 93.75 117 VAL A CA 1
ATOM 930 C C . VAL A 1 117 ? -20.764 -7.778 11.102 1.00 93.75 117 VAL A C 1
ATOM 932 O O . VAL A 1 117 ? -21.886 -7.720 11.591 1.00 93.75 117 VAL A O 1
ATOM 935 N N . MET A 1 118 ? -19.743 -7.063 11.588 1.00 91.31 118 MET A N 1
ATOM 936 C CA . MET A 1 118 ? -19.834 -6.222 12.798 1.00 91.31 118 MET A CA 1
ATOM 937 C C . MET A 1 118 ? -20.797 -5.032 12.680 1.00 91.31 118 MET A C 1
ATOM 939 O O . MET A 1 118 ? -21.136 -4.417 13.684 1.00 91.31 118 MET A O 1
ATOM 943 N N . LYS A 1 119 ? -21.160 -4.611 11.464 1.00 89.25 119 LYS A N 1
ATOM 944 C CA . LYS A 1 119 ? -22.148 -3.544 11.240 1.00 89.25 119 LYS A CA 1
ATOM 945 C C . LYS A 1 119 ? -23.584 -4.051 11.318 1.00 89.25 119 LYS A C 1
ATOM 947 O O . LYS A 1 119 ? -24.489 -3.236 11.476 1.00 89.25 119 LYS A O 1
ATOM 952 N N . ARG A 1 120 ? -23.787 -5.351 11.092 1.00 85.38 120 ARG A N 1
ATOM 953 C CA . ARG A 1 120 ? -25.105 -5.996 11.135 1.00 85.38 120 ARG A CA 1
ATOM 954 C C . ARG A 1 120 ? -25.502 -6.399 12.554 1.00 85.38 120 ARG A C 1
ATOM 956 O O . ARG A 1 120 ? -26.694 -6.559 12.795 1.00 85.38 120 ARG A O 1
ATOM 963 N N . GLU A 1 121 ? -24.519 -6.580 13.433 1.00 74.50 121 GLU A N 1
ATOM 964 C CA . GLU A 1 121 ? -24.687 -6.754 14.883 1.00 74.50 121 GLU A CA 1
ATOM 965 C C . GLU A 1 121 ? -25.019 -5.424 15.576 1.00 74.50 121 GLU A C 1
ATOM 967 O O . GLU A 1 121 ? -25.909 -5.443 16.456 1.00 74.50 121 GLU A O 1
#

Sequence (121 aa):
MSDIWDDEEVRETPSEITRVKRDHSQAGYLAGVTKAKDESLQEGFNAGYPIGGQLGLSIGRIFGYLQGKGLVEEEKQARKELSSTRIFDRQYWTTDAAPTYEGVHPLVKQWENKIDVMKRE

Organism: Yarrowia lipolytica (strain CLIB 122 / E 150) (NCBI:txid284591)

Secondary structure (DSSP, 8-state):
---TTS-S-----S-HHHHHHHHHHHHHHHHHHHHHHHHHHHHHHHHHHHHHHHHHHHHHHHHHHHHHTT-HHHHHHHHHHT-HHHHT-TTTB-TTS-BSSSSS-HHHHHHHHHHHHHHH-

InterPro domains:
  IPR019191 Essential protein Yae1, N-terminal [PF09811] (28-65)
  IPR038881 Yae1-like [PTHR18829] (7-66)